Protein AF-A0A940IFA0-F1 (afdb_monomer)

Nearest PDB structures (foldseek):
  7vp4-assembly2_F  TM=7.196E-01  e=6.375E+00  Arabidopsis 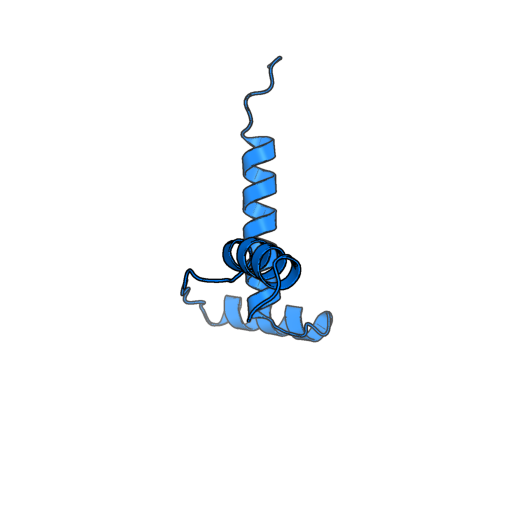thaliana
  7vp2-assembly1_B  TM=6.411E-01  e=5.038E+00  Arabidopsis thaliana
  5zkt-assembly1_A  TM=6.474E-01  e=6.375E+00  Oryza sativa Japonica Group

Solvent-accessible surface area (backbone atoms only — not comparable to full-atom values): 4555 Å² total; per-residue (Å²): 132,89,55,76,69,58,54,53,51,51,58,62,45,60,80,68,54,90,80,79,87,83,87,85,88,72,56,73,68,58,45,52,51,50,50,52,52,25,61,76,71,66,50,94,44,58,68,60,52,53,52,50,52,52,52,53,52,51,51,52,49,54,62,69,69,46,83,62,98,74,122

Structure (mmCIF, N/CA/C/O backbone):
data_AF-A0A940IFA0-F1
#
_entry.id   AF-A0A940IFA0-F1
#
loop_
_atom_site.group_PDB
_atom_site.id
_atom_site.type_symbol
_atom_site.label_atom_id
_atom_site.label_alt_id
_atom_site.label_comp_id
_atom_site.label_asym_id
_atom_site.label_entity_id
_atom_site.label_seq_id
_atom_site.pdbx_PDB_ins_code
_atom_site.Cartn_x
_atom_site.Cartn_y
_atom_site.Cartn_z
_atom_site.occupancy
_atom_site.B_iso_or_equiv
_atom_site.auth_seq_id
_atom_site.auth_comp_id
_atom_site.auth_asym_id
_atom_site.auth_atom_id
_atom_site.pdbx_PDB_model_num
ATOM 1 N N . MET A 1 1 ? -7.433 -16.547 -38.845 1.00 51.69 1 MET A N 1
ATOM 2 C CA . MET A 1 1 ? -8.695 -16.533 -38.068 1.00 51.69 1 MET A CA 1
ATOM 3 C C . MET A 1 1 ? -8.347 -16.717 -36.594 1.00 51.69 1 MET A C 1
ATOM 5 O O . MET A 1 1 ? -7.670 -17.689 -36.287 1.00 51.69 1 MET A O 1
ATOM 9 N N . ARG A 1 2 ? -8.708 -15.773 -35.708 1.00 56.88 2 ARG A N 1
ATOM 10 C CA . ARG A 1 2 ? -8.596 -15.952 -34.241 1.00 56.88 2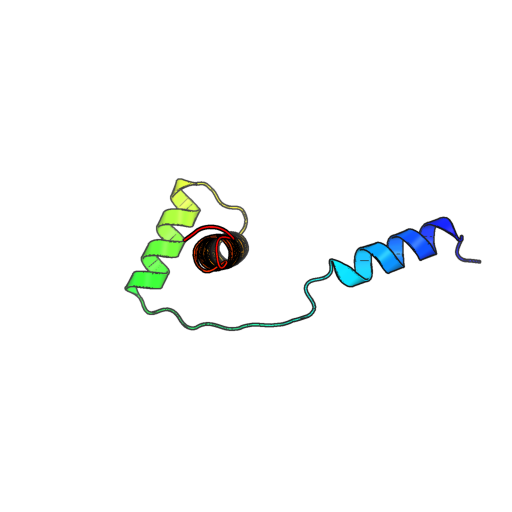 ARG A CA 1
ATOM 11 C C . ARG A 1 2 ? -9.686 -16.929 -33.775 1.00 56.88 2 ARG A C 1
ATOM 13 O O . ARG A 1 2 ? -10.745 -16.975 -34.393 1.00 56.88 2 ARG A O 1
ATOM 20 N N . ASN A 1 3 ? -9.395 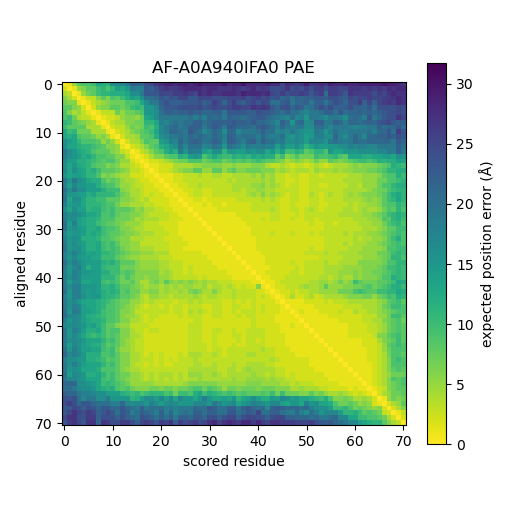-17.772 -32.781 1.00 66.62 3 ASN A N 1
ATOM 21 C CA . ASN A 1 3 ? -10.306 -18.833 -32.333 1.00 66.62 3 ASN A CA 1
ATOM 22 C C . ASN A 1 3 ? -11.220 -18.338 -31.187 1.00 66.62 3 ASN A C 1
ATOM 24 O O . ASN A 1 3 ? -10.832 -17.479 -30.398 1.00 66.62 3 ASN A O 1
ATOM 28 N N . ALA A 1 4 ? -12.407 -18.929 -31.035 1.00 61.50 4 ALA A N 1
ATOM 29 C CA . ALA A 1 4 ? -13.392 -18.505 -30.030 1.00 61.50 4 ALA A CA 1
ATOM 30 C C . ALA A 1 4 ? -12.933 -18.662 -28.558 1.00 61.50 4 ALA A C 1
ATOM 32 O O . ALA A 1 4 ? -13.407 -17.944 -27.682 1.00 61.50 4 ALA A O 1
ATOM 33 N N . ARG A 1 5 ? -11.992 -19.571 -28.258 1.00 59.69 5 ARG A N 1
ATOM 34 C CA . ARG A 1 5 ? -11.375 -19.704 -26.922 1.00 59.69 5 ARG A CA 1
ATOM 35 C C . ARG A 1 5 ? -10.420 -18.550 -26.613 1.00 59.69 5 ARG A C 1
ATOM 37 O O . ARG A 1 5 ? -10.379 -18.115 -25.464 1.00 59.69 5 ARG A O 1
ATOM 44 N N . SER A 1 6 ? -9.685 -18.043 -27.609 1.00 61.59 6 SER A N 1
ATOM 45 C CA . SER A 1 6 ? -8.850 -16.844 -27.437 1.00 61.59 6 SER A CA 1
ATOM 46 C C . SER A 1 6 ? -9.696 -15.610 -27.121 1.00 61.59 6 SER A C 1
ATOM 48 O O . SER A 1 6 ? -9.329 -14.847 -26.233 1.00 61.59 6 SER A O 1
ATOM 50 N N . ASP A 1 7 ? -10.868 -15.473 -27.743 1.00 61.19 7 ASP A N 1
ATOM 51 C CA . ASP A 1 7 ? -11.729 -14.299 -27.558 1.00 61.19 7 ASP A CA 1
ATOM 52 C C . ASP A 1 7 ? -12.403 -14.266 -26.166 1.00 61.19 7 ASP A C 1
ATOM 54 O O . ASP A 1 7 ? -12.568 -13.201 -25.569 1.00 61.19 7 ASP A O 1
ATOM 58 N N . ILE A 1 8 ? -12.763 -15.428 -25.600 1.00 64.88 8 ILE A N 1
ATOM 59 C CA . ILE A 1 8 ? -13.321 -15.530 -24.234 1.00 64.88 8 ILE A CA 1
ATOM 60 C C . ILE A 1 8 ? -12.245 -15.229 -23.180 1.00 64.88 8 ILE A C 1
ATOM 62 O O . ILE A 1 8 ? -12.512 -14.515 -22.210 1.00 64.88 8 ILE A O 1
ATOM 66 N N . ALA A 1 9 ? -11.023 -15.732 -23.380 1.00 62.22 9 ALA A N 1
ATOM 67 C CA . ALA A 1 9 ? -9.893 -15.442 -22.502 1.00 62.22 9 ALA A CA 1
ATOM 68 C C . ALA A 1 9 ? -9.514 -13.951 -22.535 1.00 62.22 9 ALA A C 1
ATOM 70 O O . ALA A 1 9 ? -9.270 -13.356 -21.488 1.00 62.22 9 ALA A O 1
ATOM 71 N N . GLU A 1 10 ? -9.535 -13.326 -23.715 1.00 63.50 10 GLU A N 1
ATOM 72 C CA . GLU A 1 10 ? -9.221 -11.905 -23.886 1.00 63.50 10 GLU A CA 1
ATOM 73 C C . GLU A 1 10 ? -10.263 -10.993 -23.215 1.00 63.50 10 GLU A C 1
ATOM 75 O O . GLU A 1 10 ? -9.902 -10.020 -22.550 1.00 63.50 10 GLU A O 1
ATOM 80 N N . ARG A 1 11 ? -11.555 -11.344 -23.295 1.00 61.41 11 ARG A N 1
ATOM 81 C CA . ARG A 1 11 ? -12.632 -10.624 -22.588 1.00 61.41 11 ARG A CA 1
ATOM 82 C C . ARG A 1 11 ? -12.554 -10.777 -21.067 1.00 61.41 11 ARG A C 1
ATOM 84 O O . ARG A 1 11 ? -12.776 -9.803 -20.352 1.00 61.41 11 ARG A O 1
ATOM 91 N N . ALA A 1 12 ? -12.216 -11.966 -20.565 1.00 61.19 12 ALA A N 1
ATOM 92 C CA . ALA A 1 12 ? -12.023 -12.198 -19.130 1.00 61.19 12 ALA A CA 1
ATOM 93 C C . ALA A 1 12 ? -10.783 -11.467 -18.574 1.00 61.19 12 ALA A C 1
ATOM 95 O O . ALA A 1 12 ? -10.777 -11.036 -17.419 1.00 61.19 12 ALA A O 1
ATOM 96 N N . ASP A 1 13 ? -9.744 -11.303 -19.394 1.00 62.94 13 ASP A N 1
ATOM 97 C CA . ASP A 1 13 ? -8.533 -10.558 -19.047 1.00 62.94 13 ASP A CA 1
ATOM 98 C C . ASP A 1 13 ? -8.766 -9.038 -19.048 1.00 62.94 13 ASP A C 1
ATOM 100 O O . ASP A 1 13 ? -8.246 -8.328 -18.186 1.00 62.94 13 ASP A O 1
ATOM 104 N N . ALA A 1 14 ? -9.620 -8.529 -19.943 1.00 64.00 14 ALA A N 1
ATOM 105 C CA . ALA A 1 14 ? -9.918 -7.100 -20.050 1.00 64.00 14 ALA A CA 1
ATOM 106 C C . ALA A 1 14 ? -10.421 -6.476 -18.731 1.00 64.00 14 ALA A C 1
ATOM 108 O O . ALA A 1 14 ? -10.003 -5.372 -18.390 1.00 64.00 14 ALA A O 1
ATOM 109 N N . GLY A 1 15 ? -11.238 -7.194 -1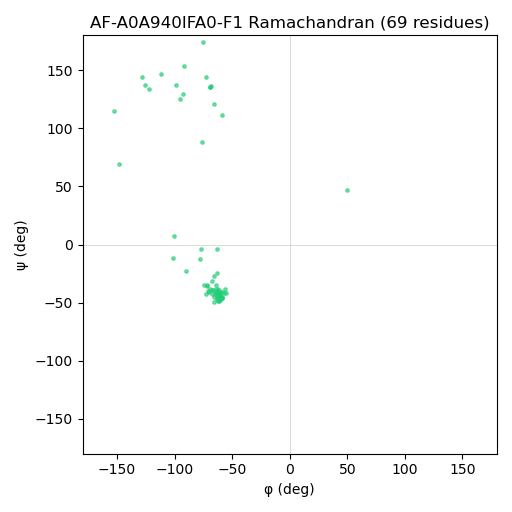7.949 1.00 69.56 15 GLY A N 1
ATOM 110 C CA . GLY A 1 15 ? -11.721 -6.735 -16.636 1.00 69.56 15 GLY A CA 1
ATOM 111 C C . GLY A 1 15 ? -10.709 -6.867 -15.487 1.00 69.56 15 GLY A C 1
ATOM 112 O O . GLY A 1 15 ? -10.925 -6.320 -14.409 1.00 69.56 15 GLY A O 1
ATOM 113 N N . ARG A 1 16 ? -9.601 -7.590 -15.692 1.00 76.62 16 ARG A N 1
ATOM 114 C CA . ARG A 1 16 ? -8.543 -7.809 -14.686 1.00 76.62 16 ARG A CA 1
ATOM 115 C C . ARG A 1 16 ? -7.313 -6.932 -14.906 1.00 76.62 16 ARG A C 1
ATOM 117 O O . ARG A 1 16 ? -6.450 -6.845 -14.026 1.00 76.62 16 ARG A O 1
ATOM 124 N N . ARG A 1 17 ? -7.223 -6.267 -16.060 1.00 85.81 17 ARG A N 1
ATOM 125 C CA . ARG A 1 17 ? -6.147 -5.322 -16.366 1.00 85.81 17 ARG A CA 1
ATOM 126 C C . ARG A 1 17 ? -6.272 -4.073 -15.500 1.00 85.81 17 ARG A C 1
ATOM 128 O O . ARG A 1 17 ? -7.337 -3.485 -15.345 1.00 85.81 17 ARG A O 1
ATOM 135 N N . ARG A 1 18 ? -5.140 -3.635 -14.953 1.00 87.62 18 ARG A N 1
ATOM 136 C CA . ARG A 1 18 ? -5.046 -2.404 -14.159 1.00 87.62 18 ARG A CA 1
ATOM 137 C C . ARG A 1 18 ? -5.067 -1.202 -15.107 1.00 87.62 18 ARG A C 1
ATOM 139 O O . ARG A 1 18 ? -4.013 -0.773 -15.561 1.00 87.62 18 ARG A O 1
ATOM 146 N N . ALA A 1 19 ? -6.261 -0.708 -15.431 1.00 92.00 19 ALA A N 1
ATOM 147 C CA . ALA A 1 19 ? -6.455 0.399 -16.373 1.00 92.00 19 ALA A CA 1
ATOM 148 C C . ALA A 1 19 ? -6.449 1.790 -15.711 1.00 92.00 19 ALA A C 1
ATOM 150 O O . ALA A 1 19 ? -6.165 2.787 -16.369 1.00 92.00 19 ALA A O 1
ATOM 151 N N . HIS A 1 20 ? -6.738 1.870 -14.409 1.00 90.00 20 HIS A N 1
ATOM 152 C CA . HIS A 1 20 ? -6.836 3.141 -13.690 1.00 90.00 20 HIS A CA 1
ATOM 153 C C . HIS A 1 20 ? -5.517 3.489 -12.999 1.00 90.00 20 HIS A C 1
ATOM 155 O O . HIS A 1 20 ? -4.989 2.700 -12.210 1.00 90.00 20 HIS A O 1
AT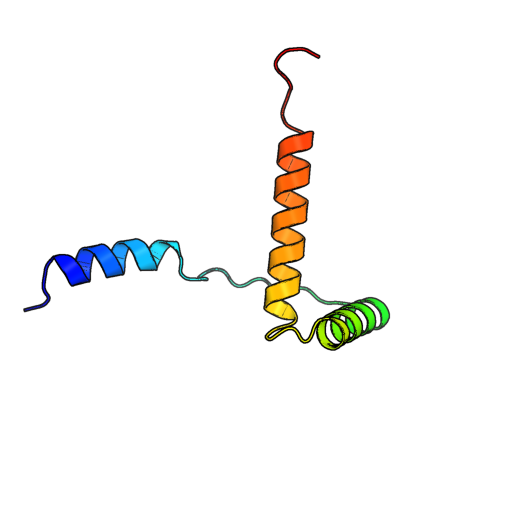OM 161 N N . ARG A 1 21 ? -4.989 4.683 -13.287 1.00 92.06 21 ARG A N 1
ATOM 162 C CA . ARG A 1 21 ? -3.781 5.214 -12.649 1.00 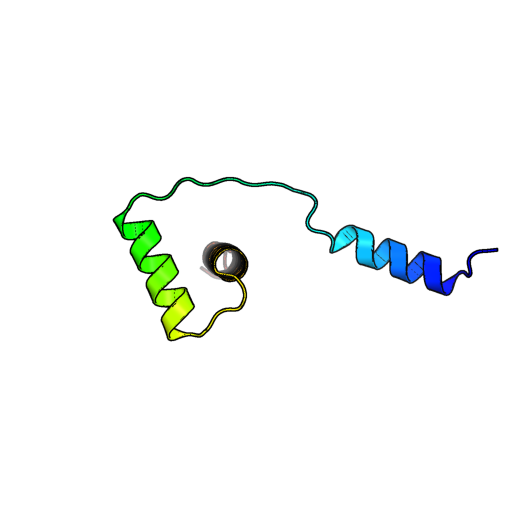92.06 21 ARG A CA 1
ATOM 163 C C . ARG A 1 21 ? -4.161 6.058 -11.438 1.00 92.06 21 ARG A C 1
ATOM 165 O O . ARG A 1 21 ? -4.961 6.978 -11.552 1.00 92.06 21 ARG A O 1
ATOM 172 N N . VAL A 1 22 ? -3.527 5.767 -10.308 1.00 91.69 22 VAL A N 1
ATOM 173 C CA . VAL A 1 22 ? -3.628 6.542 -9.068 1.00 91.69 22 VAL A CA 1
ATOM 174 C C . VAL A 1 22 ? -2.214 6.906 -8.630 1.00 91.69 22 VAL A C 1
ATOM 176 O O . VAL A 1 22 ? -1.316 6.064 -8.702 1.00 91.69 22 VAL A O 1
ATOM 179 N N . THR A 1 23 ? -2.019 8.148 -8.193 1.00 93.81 23 THR A N 1
ATOM 180 C CA . THR A 1 23 ? -0.751 8.647 -7.651 1.00 93.81 23 THR A CA 1
ATOM 181 C C . THR A 1 23 ? -1.008 9.164 -6.243 1.00 93.81 23 THR A C 1
ATOM 183 O O . THR A 1 23 ? -1.968 9.899 -6.030 1.00 93.81 23 THR A O 1
ATOM 186 N N . VAL A 1 24 ? -0.146 8.791 -5.301 1.00 92.62 24 VAL A N 1
ATOM 187 C CA . VAL A 1 24 ? -0.135 9.324 -3.936 1.00 92.62 24 VAL A CA 1
ATOM 188 C C . VAL A 1 24 ? 1.278 9.784 -3.609 1.00 92.62 24 VAL A C 1
ATOM 190 O O . VAL A 1 24 ? 2.246 9.160 -4.050 1.00 92.62 24 VAL A O 1
ATOM 193 N N . SER A 1 25 ? 1.384 10.872 -2.859 1.00 95.69 25 SER A N 1
ATOM 194 C CA . SER A 1 25 ? 2.655 11.363 -2.331 1.00 95.69 25 SER A CA 1
ATOM 195 C C . SER A 1 25 ? 2.794 10.899 -0.889 1.00 95.69 25 SER A C 1
ATOM 197 O O . SER A 1 25 ? 1.822 10.957 -0.140 1.00 95.69 25 SER A O 1
ATOM 199 N N . LEU A 1 26 ? 3.989 10.446 -0.522 1.00 96.25 26 LEU A N 1
ATOM 200 C CA . LEU A 1 26 ? 4.337 10.063 0.843 1.00 96.25 26 LEU A CA 1
ATOM 201 C C . LEU A 1 26 ? 5.342 11.068 1.395 1.00 96.25 26 LEU A C 1
ATOM 203 O O . LEU A 1 26 ? 6.182 11.576 0.646 1.00 96.25 26 LEU A O 1
ATOM 207 N N . ASN A 1 27 ? 5.273 11.331 2.694 1.00 97.94 27 ASN A N 1
ATOM 208 C CA . ASN A 1 27 ? 6.359 12.015 3.381 1.00 97.94 27 ASN A CA 1
ATOM 209 C C . ASN A 1 27 ? 7.556 11.066 3.601 1.00 97.94 27 ASN A C 1
ATOM 211 O O . ASN A 1 27 ? 7.503 9.868 3.314 1.00 97.94 27 ASN A O 1
ATOM 215 N N . GLU A 1 28 ? 8.658 11.615 4.108 1.00 98.06 28 GLU A N 1
ATOM 216 C CA . GLU A 1 28 ? 9.915 10.882 4.279 1.00 98.06 28 GLU A CA 1
ATOM 217 C C . GLU A 1 28 ? 9.794 9.698 5.260 1.00 98.06 28 GLU A C 1
ATOM 219 O O . GLU A 1 28 ? 10.367 8.631 5.030 1.00 98.06 28 GLU A O 1
ATOM 224 N N . ASP A 1 29 ? 9.032 9.858 6.343 1.00 97.94 29 ASP A N 1
ATOM 225 C CA . ASP A 1 29 ? 8.844 8.807 7.349 1.00 97.94 29 ASP A CA 1
ATOM 226 C C . ASP A 1 29 ? 7.950 7.676 6.822 1.00 97.94 29 ASP A C 1
ATOM 228 O O . ASP A 1 29 ? 8.268 6.494 6.986 1.00 97.94 29 ASP A O 1
ATOM 232 N N . GLU A 1 30 ? 6.866 8.024 6.126 1.00 96.31 30 GLU A N 1
ATOM 233 C CA . GLU A 1 30 ? 5.969 7.081 5.452 1.00 96.31 30 GLU A CA 1
ATOM 234 C C . GLU A 1 30 ? 6.711 6.278 4.382 1.00 96.31 30 GLU A C 1
ATOM 236 O O . GLU A 1 30 ? 6.581 5.052 4.313 1.00 96.31 30 GLU A O 1
ATOM 241 N N . TYR A 1 31 ? 7.535 6.950 3.575 1.00 96.00 31 TYR A N 1
ATOM 242 C CA . TYR A 1 31 ? 8.344 6.292 2.560 1.00 96.00 31 TYR A CA 1
ATOM 243 C C . TYR A 1 31 ? 9.344 5.315 3.190 1.00 96.00 31 TYR A C 1
ATOM 245 O O . TYR A 1 31 ? 9.385 4.142 2.807 1.00 96.00 31 TYR A O 1
ATOM 253 N N . ARG A 1 32 ? 10.094 5.745 4.216 1.00 96.81 32 ARG A N 1
ATOM 254 C CA . ARG A 1 32 ? 11.033 4.869 4.939 1.00 96.81 32 ARG A CA 1
ATOM 255 C C . ARG A 1 32 ? 10.341 3.657 5.558 1.00 96.81 32 ARG A C 1
ATOM 257 O O . ARG A 1 32 ? 10.878 2.549 5.485 1.00 96.81 32 ARG A O 1
ATOM 264 N N . LEU A 1 33 ? 9.150 3.832 6.129 1.00 95.25 33 LEU A N 1
ATOM 265 C CA . LEU A 1 33 ? 8.356 2.728 6.669 1.00 95.25 33 LEU A CA 1
ATOM 266 C C . LEU A 1 33 ? 8.004 1.701 5.584 1.00 95.25 33 LEU A C 1
ATOM 268 O O . LEU A 1 33 ? 8.204 0.500 5.793 1.00 95.25 33 LEU A O 1
ATOM 272 N N . VAL A 1 34 ? 7.515 2.159 4.428 1.00 93.38 34 VAL A N 1
ATOM 273 C CA . VAL A 1 34 ? 7.152 1.285 3.301 1.00 93.38 34 VAL A CA 1
ATOM 274 C C . VAL A 1 34 ? 8.368 0.514 2.794 1.00 93.38 34 VAL A C 1
ATOM 276 O O . VAL A 1 34 ? 8.274 -0.697 2.582 1.00 93.38 34 VAL A O 1
ATOM 279 N N . MET A 1 35 ? 9.516 1.177 2.643 1.00 94.56 35 MET A N 1
ATOM 280 C CA . MET A 1 35 ? 10.738 0.526 2.164 1.00 94.56 35 MET A CA 1
ATOM 281 C C . MET A 1 35 ? 11.241 -0.518 3.164 1.00 94.56 35 MET A C 1
ATOM 283 O O . MET A 1 35 ? 11.487 -1.662 2.784 1.00 94.56 35 MET A O 1
ATOM 287 N N . ARG A 1 36 ? 11.264 -0.191 4.461 1.00 95.19 36 ARG A N 1
ATOM 288 C CA . ARG A 1 36 ? 11.636 -1.143 5.519 1.00 95.19 36 ARG A CA 1
ATOM 289 C C . ARG A 1 36 ? 10.705 -2.357 5.557 1.00 95.19 36 ARG A C 1
ATOM 291 O O . ARG A 1 36 ? 11.159 -3.485 5.758 1.00 95.19 36 ARG A O 1
ATOM 298 N N . TYR A 1 37 ? 9.402 -2.147 5.375 1.00 93.50 37 TYR A N 1
ATOM 299 C CA . TYR A 1 37 ? 8.435 -3.238 5.275 1.00 93.50 37 TYR A CA 1
ATOM 300 C C . TYR A 1 37 ? 8.715 -4.113 4.045 1.00 93.50 37 TYR A C 1
ATOM 302 O O . TYR A 1 37 ? 8.766 -5.340 4.156 1.00 93.50 37 TYR A O 1
ATOM 310 N N . ALA A 1 38 ? 8.963 -3.494 2.888 1.00 92.88 38 ALA A N 1
ATOM 311 C CA . ALA A 1 38 ? 9.274 -4.210 1.659 1.00 92.88 38 ALA A CA 1
ATOM 312 C C . ALA A 1 38 ? 10.549 -5.057 1.770 1.00 92.88 38 ALA A C 1
ATOM 314 O O . ALA A 1 38 ? 10.549 -6.208 1.332 1.00 92.88 38 ALA A O 1
ATOM 315 N N . GLU A 1 39 ? 11.597 -4.532 2.404 1.00 94.06 39 GLU A N 1
ATOM 316 C CA . GLU A 1 39 ? 12.845 -5.253 2.663 1.00 94.06 39 GLU A CA 1
ATOM 317 C C . GLU A 1 39 ? 12.641 -6.426 3.625 1.00 94.06 39 GLU A C 1
ATOM 319 O O . GLU A 1 39 ? 13.029 -7.557 3.316 1.00 94.06 39 GLU A O 1
ATOM 324 N N . LYS A 1 40 ? 11.972 -6.188 4.763 1.00 95.06 40 LYS A N 1
ATOM 325 C CA . LYS A 1 40 ? 11.731 -7.207 5.798 1.00 95.06 40 LYS A CA 1
ATOM 326 C C . LYS A 1 40 ? 11.028 -8.444 5.237 1.00 95.06 40 LYS A C 1
ATOM 328 O O . LYS A 1 40 ? 11.390 -9.564 5.591 1.00 95.06 40 LYS A O 1
ATOM 333 N N . TYR A 1 41 ? 10.038 -8.243 4.369 1.00 93.38 41 TYR A N 1
ATOM 334 C CA . TYR A 1 41 ? 9.240 -9.324 3.781 1.00 93.38 41 TYR A CA 1
ATOM 335 C C . TYR A 1 41 ? 9.671 -9.703 2.356 1.00 93.38 41 TYR A C 1
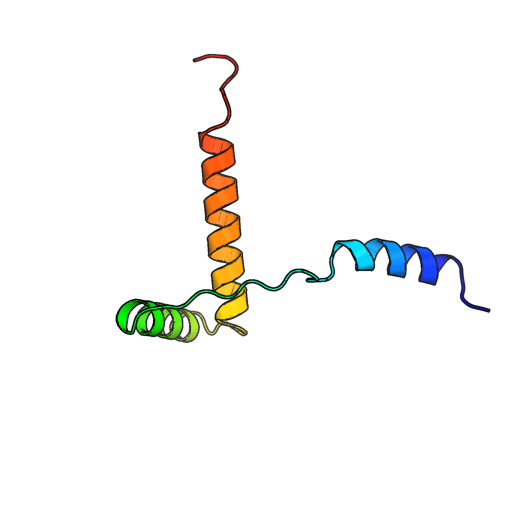ATOM 337 O O . TYR A 1 41 ? 9.008 -10.523 1.722 1.00 93.38 41 TYR A O 1
ATOM 345 N N . ARG A 1 42 ? 10.784 -9.142 1.854 1.00 91.94 42 ARG A N 1
ATOM 346 C CA . ARG A 1 42 ? 11.347 -9.403 0.514 1.00 91.94 42 ARG A CA 1
ATOM 347 C C . ARG A 1 42 ? 10.303 -9.278 -0.599 1.00 91.94 42 ARG A C 1
ATOM 349 O O . ARG A 1 42 ? 10.159 -10.150 -1.460 1.00 91.94 42 ARG A O 1
ATOM 356 N N . LEU A 1 43 ? 9.535 -8.195 -0.552 1.00 91.31 43 LEU A N 1
ATOM 357 C CA . LEU A 1 43 ? 8.430 -7.975 -1.476 1.00 91.31 43 LEU A CA 1
ATOM 358 C C . LEU A 1 43 ? 8.960 -7.707 -2.884 1.00 91.31 43 LEU A C 1
ATOM 360 O O . LEU A 1 43 ? 9.859 -6.896 -3.086 1.00 91.31 43 LEU A O 1
ATOM 364 N N . LYS A 1 44 ? 8.339 -8.338 -3.886 1.00 89.12 44 LYS A N 1
ATOM 365 C CA . LYS A 1 44 ? 8.684 -8.122 -5.303 1.00 89.12 44 LYS A CA 1
ATOM 366 C C . LYS A 1 44 ? 8.364 -6.702 -5.787 1.00 89.12 44 LYS A C 1
ATOM 368 O O . LYS A 1 44 ? 8.950 -6.238 -6.756 1.00 89.12 44 LYS A O 1
ATOM 373 N N . SER A 1 45 ? 7.387 -6.039 -5.165 1.00 91.19 45 SER A N 1
ATOM 374 C CA . SER A 1 45 ? 6.977 -4.676 -5.510 1.00 91.19 45 SER A CA 1
ATOM 375 C C . SER A 1 45 ? 6.375 -3.973 -4.289 1.00 91.19 45 SER A C 1
ATOM 377 O O . SER A 1 45 ? 5.284 -4.364 -3.858 1.00 91.19 45 SER A O 1
ATOM 379 N N . PRO A 1 46 ? 7.018 -2.911 -3.769 1.00 90.56 46 PRO A N 1
ATOM 380 C CA . PRO A 1 46 ? 6.455 -2.087 -2.699 1.00 90.56 46 PRO A CA 1
ATOM 381 C C . PRO A 1 46 ? 5.091 -1.495 -3.082 1.00 90.56 46 PRO A C 1
ATOM 383 O O . PRO A 1 46 ? 4.145 -1.549 -2.305 1.00 90.56 46 PRO A O 1
ATOM 386 N N . VAL A 1 47 ? 4.942 -1.025 -4.326 1.00 91.31 47 VAL A N 1
ATOM 387 C CA . VAL A 1 47 ? 3.674 -0.480 -4.850 1.00 91.31 47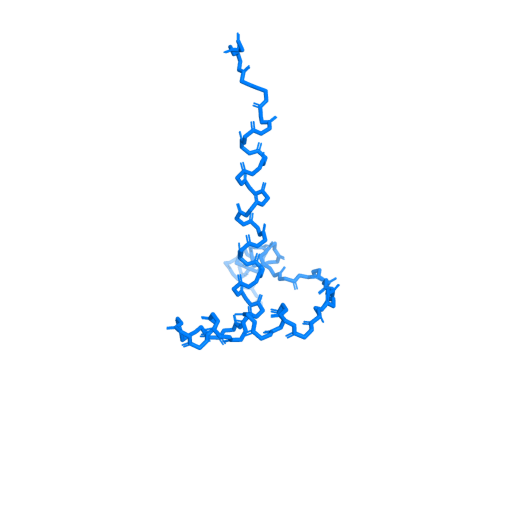 VAL A CA 1
ATOM 388 C C . VAL A 1 47 ? 2.570 -1.537 -4.895 1.00 91.31 47 VAL A C 1
ATOM 390 O O . VAL A 1 47 ? 1.418 -1.253 -4.569 1.00 91.31 47 VAL A O 1
ATOM 393 N N . GLY A 1 48 ? 2.907 -2.771 -5.278 1.00 91.25 48 GLY A N 1
ATOM 394 C CA . GLY A 1 48 ? 1.962 -3.886 -5.250 1.00 91.25 48 GLY A CA 1
ATOM 395 C C . GLY A 1 48 ? 1.433 -4.161 -3.843 1.00 91.25 48 GLY A C 1
ATOM 396 O O . GLY A 1 48 ? 0.223 -4.322 -3.682 1.00 91.25 48 GLY A O 1
ATOM 397 N N . ALA A 1 49 ? 2.327 -4.148 -2.853 1.00 90.81 49 ALA A N 1
ATOM 398 C CA . ALA A 1 49 ? 1.988 -4.350 -1.450 1.00 90.81 49 ALA A CA 1
ATOM 399 C C . ALA A 1 49 ? 1.162 -3.194 -0.872 1.00 90.81 49 ALA A C 1
ATOM 401 O O . ALA A 1 49 ? 0.164 -3.442 -0.203 1.00 90.81 49 ALA A O 1
ATOM 402 N N . MET A 1 50 ? 1.509 -1.942 -1.191 1.00 93.12 50 MET A N 1
ATOM 403 C CA . MET A 1 50 ? 0.715 -0.772 -0.793 1.00 93.12 50 MET A CA 1
ATOM 404 C C . MET A 1 50 ? -0.713 -0.852 -1.335 1.00 93.12 50 MET A C 1
ATOM 406 O O . MET A 1 50 ? -1.672 -0.670 -0.590 1.00 93.12 50 MET A O 1
ATOM 410 N N . ARG A 1 51 ? -0.873 -1.191 -2.621 1.00 92.94 51 ARG A N 1
ATOM 411 C CA . ARG A 1 51 ? -2.201 -1.369 -3.222 1.00 92.94 51 ARG A CA 1
ATOM 412 C C . ARG A 1 51 ? -2.997 -2.451 -2.497 1.00 92.94 51 ARG A C 1
ATOM 414 O O . ARG A 1 51 ? -4.179 -2.265 -2.238 1.00 92.94 51 ARG A O 1
ATOM 421 N N . GLU A 1 52 ? -2.367 -3.584 -2.203 1.00 91.88 52 GLU A N 1
ATOM 422 C CA . GLU A 1 52 ? -3.024 -4.675 -1.487 1.00 91.88 52 GLU A CA 1
ATOM 423 C C . GLU A 1 52 ? -3.456 -4.250 -0.080 1.00 91.88 52 GLU A C 1
ATOM 425 O O . GLU A 1 52 ? -4.593 -4.512 0.305 1.00 91.88 52 GLU A O 1
ATOM 430 N N . ALA A 1 53 ? -2.590 -3.549 0.654 1.00 93.44 53 ALA A N 1
ATOM 431 C CA . ALA A 1 53 ? -2.896 -3.035 1.983 1.00 93.44 53 ALA A CA 1
ATOM 432 C C . ALA A 1 53 ? -4.106 -2.087 1.968 1.00 93.44 53 ALA A C 1
ATOM 434 O O . ALA A 1 53 ? -5.019 -2.261 2.772 1.00 93.44 53 ALA A O 1
ATOM 435 N N . ILE A 1 54 ? -4.159 -1.150 1.012 1.00 94.75 54 ILE A N 1
ATOM 436 C CA . ILE A 1 54 ? -5.284 -0.215 0.849 1.00 94.75 54 ILE A CA 1
ATOM 437 C C . ILE A 1 54 ? -6.584 -0.969 0.546 1.00 94.75 54 ILE A C 1
ATOM 439 O O . ILE A 1 54 ? -7.595 -0.747 1.206 1.00 94.75 54 ILE A O 1
ATOM 443 N N . VAL A 1 55 ? -6.563 -1.899 -0.417 1.00 94.81 55 VAL A N 1
ATOM 444 C CA . VAL A 1 55 ? -7.759 -2.679 -0.781 1.00 94.81 55 VAL A CA 1
ATOM 445 C C . VAL A 1 55 ? -8.250 -3.516 0.401 1.00 94.81 55 VAL A C 1
ATOM 447 O O . VAL A 1 55 ? -9.449 -3.556 0.659 1.00 94.81 55 VAL A O 1
ATOM 450 N N . ARG A 1 56 ? -7.343 -4.153 1.154 1.00 95.62 56 ARG A N 1
ATOM 451 C CA . ARG A 1 56 ? -7.697 -4.921 2.359 1.00 95.62 56 ARG A CA 1
ATOM 452 C C . ARG A 1 56 ? -8.325 -4.039 3.436 1.00 9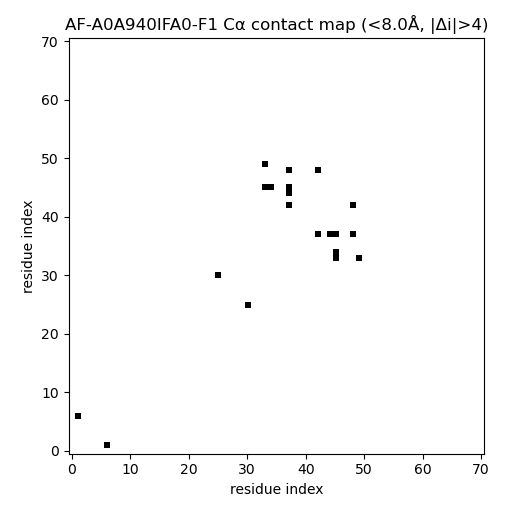5.62 56 ARG A C 1
ATOM 454 O O . ARG A 1 56 ? -9.296 -4.465 4.052 1.00 95.62 56 ARG A O 1
ATOM 461 N N . ALA A 1 57 ? -7.790 -2.837 3.649 1.00 95.44 57 ALA A N 1
ATOM 462 C CA . ALA A 1 57 ? -8.335 -1.890 4.616 1.00 95.44 57 ALA A CA 1
ATOM 463 C C . ALA A 1 57 ? -9.757 -1.455 4.233 1.00 95.44 57 ALA A C 1
ATOM 465 O O . ALA A 1 57 ? -10.653 -1.522 5.068 1.00 95.44 57 ALA A O 1
ATOM 466 N N . PHE A 1 58 ? -9.986 -1.099 2.964 1.00 94.56 58 PHE A N 1
ATOM 467 C CA . PHE A 1 58 ? -11.313 -0.696 2.491 1.00 94.56 58 PHE A CA 1
ATOM 468 C C . PHE A 1 58 ? -12.330 -1.831 2.555 1.00 94.56 58 PHE A C 1
ATOM 470 O O . PHE A 1 58 ? -13.448 -1.602 2.995 1.00 94.56 58 PHE A O 1
ATOM 477 N N . LEU A 1 59 ? -11.958 -3.053 2.162 1.00 93.94 59 LEU A N 1
ATOM 478 C CA . LEU A 1 59 ? -12.859 -4.204 2.269 1.00 93.94 59 LEU A CA 1
ATOM 479 C C . LEU A 1 59 ? -13.269 -4.462 3.720 1.00 93.94 59 LEU A C 1
ATOM 481 O O . LEU A 1 59 ? -14.451 -4.617 3.992 1.00 93.94 59 LEU A O 1
ATOM 485 N N . LYS A 1 60 ? -12.304 -4.438 4.647 1.00 94.12 60 LYS A N 1
ATOM 486 C CA . LYS A 1 60 ? -12.580 -4.613 6.074 1.00 94.12 60 LYS A CA 1
ATOM 487 C C . LYS A 1 60 ? -13.538 -3.540 6.596 1.00 94.12 60 LYS A C 1
ATOM 489 O O . LYS A 1 60 ? -14.497 -3.873 7.276 1.00 94.12 60 LYS A O 1
ATOM 494 N N . GLN A 1 61 ? -13.291 -2.279 6.252 1.00 92.81 61 GLN A N 1
ATOM 495 C CA . GLN A 1 61 ? -14.152 -1.181 6.677 1.00 92.81 61 GLN A CA 1
ATOM 496 C C . GLN A 1 61 ? -15.566 -1.309 6.090 1.00 92.81 61 GLN A C 1
ATOM 498 O O . GLN A 1 61 ? -16.540 -1.139 6.807 1.00 92.81 61 GLN A O 1
ATOM 503 N N . LEU A 1 62 ? -15.696 -1.673 4.812 1.00 91.50 62 LEU A N 1
ATOM 504 C CA . LEU A 1 62 ? -17.002 -1.900 4.184 1.00 91.50 62 LEU A CA 1
ATOM 505 C C . LEU A 1 62 ? -17.768 -3.071 4.815 1.00 91.50 62 LEU A C 1
ATOM 507 O O . LEU A 1 62 ? -18.995 -3.025 4.883 1.00 91.50 62 LEU A O 1
ATOM 511 N N . ASP A 1 63 ? -17.061 -4.113 5.255 1.00 89.50 63 ASP A N 1
ATOM 512 C CA . ASP A 1 63 ? -17.664 -5.234 5.979 1.00 89.50 63 ASP A CA 1
ATOM 513 C C . ASP A 1 63 ? -18.145 -4.810 7.378 1.00 89.50 63 ASP A C 1
ATOM 515 O O . ASP A 1 63 ? -19.212 -5.246 7.807 1.00 89.50 63 ASP A O 1
ATOM 519 N N . GLU A 1 64 ? -17.390 -3.951 8.071 1.00 88.44 64 GLU A N 1
ATOM 520 C CA . GLU A 1 64 ? -17.739 -3.397 9.390 1.00 88.44 64 GLU A CA 1
ATOM 521 C C . GLU A 1 64 ? -18.900 -2.390 9.319 1.00 88.44 64 GLU A C 1
ATOM 523 O O . GLU A 1 64 ? -19.799 -2.431 10.156 1.00 88.44 64 GLU A O 1
ATOM 528 N N . ASP A 1 65 ? -18.924 -1.539 8.290 1.00 83.06 65 ASP A N 1
ATOM 529 C CA . ASP A 1 65 ? -19.959 -0.522 8.057 1.00 83.06 65 ASP A CA 1
ATOM 530 C C . ASP A 1 65 ? -21.262 -1.119 7.492 1.00 83.06 65 ASP A C 1
ATOM 532 O O . ASP A 1 65 ? -22.256 -0.411 7.285 1.00 83.06 65 ASP A O 1
ATOM 536 N N . ARG A 1 66 ? -21.287 -2.429 7.212 1.00 77.25 66 ARG A N 1
ATOM 537 C CA . ARG A 1 66 ? -22.477 -3.095 6.695 1.00 77.25 66 ARG A CA 1
ATOM 538 C C . ARG A 1 66 ? -23.564 -3.067 7.774 1.00 77.25 66 ARG A C 1
ATOM 540 O O . ARG A 1 66 ? -23.356 -3.653 8.836 1.00 77.25 66 ARG A O 1
ATOM 547 N N . PRO A 1 67 ? -24.749 -2.477 7.509 1.00 71.38 67 PRO A N 1
ATOM 548 C CA . PRO A 1 67 ? -25.846 -2.508 8.464 1.00 71.38 67 PRO A CA 1
ATOM 549 C C . PRO A 1 67 ? -26.187 -3.970 8.740 1.00 71.38 67 PRO A C 1
ATOM 551 O O . PRO A 1 67 ? -26.631 -4.706 7.849 1.00 71.38 67 PRO A O 1
ATOM 554 N N . THR A 1 68 ? -25.901 -4.423 9.956 1.00 72.69 68 THR A N 1
ATOM 555 C CA . THR A 1 68 ? -26.254 -5.768 10.379 1.00 72.69 68 THR A CA 1
ATOM 556 C C . THR A 1 68 ? -27.774 -5.828 10.471 1.00 72.69 68 THR A C 1
ATOM 558 O O . THR A 1 68 ? -28.428 -4.904 10.949 1.00 72.69 68 THR A O 1
ATOM 561 N N . LEU A 1 69 ? -28.366 -6.918 9.975 1.00 65.50 69 LEU A N 1
ATOM 562 C CA . LEU A 1 69 ? -29.826 -7.102 9.956 1.00 65.50 69 LEU A CA 1
ATOM 563 C C . LEU A 1 69 ? -30.453 -7.165 11.366 1.00 65.50 69 LEU A C 1
ATOM 565 O O . LEU A 1 69 ? -31.671 -7.234 11.481 1.00 65.50 69 LEU A O 1
ATOM 569 N N . PHE A 1 70 ? -29.629 -7.132 12.417 1.00 62.59 70 PHE A N 1
ATOM 570 C CA . PHE A 1 70 ? -30.007 -7.238 13.822 1.00 62.59 70 PHE A CA 1
ATOM 571 C C . PHE A 1 70 ? -29.042 -6.408 14.685 1.00 62.59 70 PHE A C 1
ATOM 573 O O . PHE A 1 70 ? -28.195 -6.972 15.377 1.00 62.59 70 PHE A O 1
ATOM 580 N N . GLY A 1 71 ? -29.105 -5.079 14.574 1.00 58.66 71 GLY A N 1
ATOM 581 C CA . GLY A 1 71 ? -28.543 -4.208 15.615 1.00 58.66 71 GLY A CA 1
ATOM 582 C C . GLY A 1 71 ? -29.182 -4.482 16.972 1.00 58.66 71 GLY A C 1
ATOM 583 O O . GLY A 1 71 ? -30.395 -4.796 16.985 1.00 58.66 71 GLY A O 1
#

Mean predicted aligned error: 9.03 Å

Sequence (71 aa):
MRNARSDIAERADAGRRRAHRVTVSLNEDEYRLVMRYAEKYRLKSPVGAMREAIVRAFLKQLDEDRPTLFG

Foldseek 3Di:
DDDPVVVVVVVVVVVVDPPDDDDDDDDPVRVVVLVVVCVVVVPPDSVVVVVVVVVVVVVVVCVVPPPDPPD

pLDDT: mean 84.07, std 13.92, range [51.69, 98.06]

Secondary structure (DSSP, 8-state):
---HHHHHHHHHHHTTS----------HHHHHHHHHHHHHTT-S-HHHHHHHHHHHHHHHHHHHSS--TT-

Organism: NCBI:txid2840674

Radius of gyration: 18.67 Å; Cα contacts (8 Å, |Δi|>4): 10; chains: 1; bounding box: 43×32×54 Å